Protein AF-H9FBZ5-F1 (afdb_monomer)

Solvent-accessible surface area (backbone atoms only — not comparable to full-atom values): 6780 Å² total; per-residue (Å²): 134,85,91,80,77,70,92,80,75,74,79,88,60,86,99,57,72,70,49,75,48,79,49,67,37,41,94,74,12,41,35,35,46,38,35,23,50,78,90,45,80,73,46,68,67,54,85,39,79,55,69,92,58,72,65,85,84,88,85,87,86,83,78,100,64,80,94,77,80,91,71,91,82,82,86,76,94,64,84,78,76,62,83,67,48,66,62,48,52,52,33,54,77,66,72,69,115

Structure (mmCIF, N/CA/C/O backbone):
data_AF-H9FBZ5-F1
#
_entry.id   AF-H9FBZ5-F1
#
loop_
_atom_site.group_PDB
_atom_site.id
_atom_site.type_symbol
_atom_site.label_atom_id
_atom_site.label_alt_id
_atom_site.label_comp_id
_atom_site.label_asym_id
_atom_site.label_enti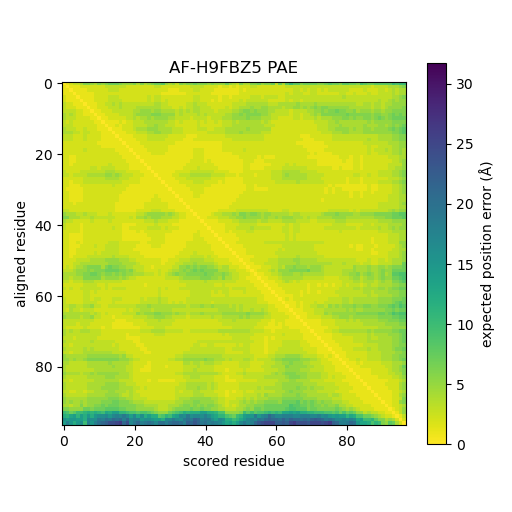ty_id
_atom_site.label_seq_id
_atom_site.pdbx_PDB_ins_code
_atom_site.Cartn_x
_atom_site.Cartn_y
_atom_site.Cartn_z
_atom_site.occupancy
_atom_site.B_iso_or_equiv
_atom_site.auth_seq_id
_atom_site.auth_comp_id
_a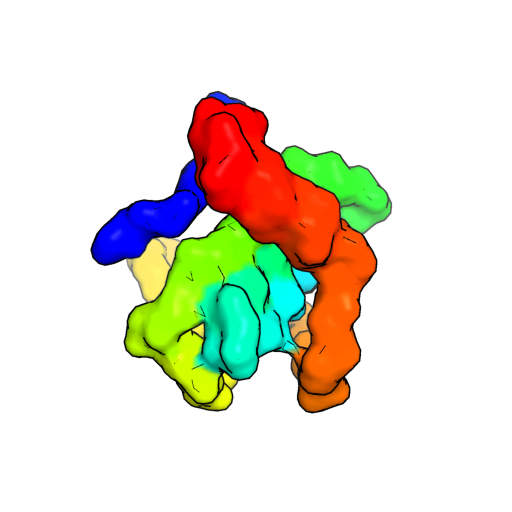tom_site.auth_asym_id
_atom_site.auth_atom_id
_atom_site.pdbx_PDB_model_num
ATOM 1 N N . ARG A 1 1 ? 13.201 8.130 -1.269 1.00 93.88 1 ARG A N 1
ATOM 2 C CA . ARG A 1 1 ? 12.416 8.643 -2.420 1.00 93.88 1 ARG A CA 1
ATOM 3 C C . ARG A 1 1 ? 10.941 8.421 -2.111 1.00 93.88 1 ARG A C 1
ATOM 5 O O . ARG A 1 1 ? 10.622 7.331 -1.658 1.00 93.88 1 ARG A O 1
ATOM 12 N N . LEU A 1 2 ? 10.078 9.415 -2.320 1.00 96.31 2 LEU A N 1
ATOM 13 C CA . LEU A 1 2 ? 8.622 9.224 -2.306 1.00 96.31 2 LEU A CA 1
ATOM 14 C C . LEU A 1 2 ? 8.182 8.712 -3.688 1.00 96.31 2 LEU A C 1
ATOM 16 O O . LEU A 1 2 ? 8.702 9.200 -4.690 1.00 96.31 2 LEU A O 1
ATOM 20 N N . LEU A 1 3 ? 7.278 7.730 -3.743 1.00 97.25 3 LEU A N 1
ATOM 21 C CA . LEU A 1 3 ? 6.724 7.209 -5.007 1.00 97.25 3 LEU A CA 1
ATOM 22 C C . LEU A 1 3 ? 5.293 7.696 -5.269 1.00 97.25 3 LEU A C 1
ATOM 24 O O . LEU A 1 3 ? 4.931 7.931 -6.414 1.00 97.25 3 LEU A O 1
ATOM 28 N N . TRP A 1 4 ? 4.497 7.853 -4.211 1.00 97.62 4 TRP A N 1
ATOM 29 C CA . TRP A 1 4 ? 3.112 8.318 -4.247 1.00 97.62 4 TRP A CA 1
ATOM 30 C C . TRP A 1 4 ? 2.715 8.846 -2.862 1.00 97.62 4 TRP A C 1
ATOM 32 O O . TRP A 1 4 ? 3.294 8.431 -1.857 1.00 97.62 4 TRP A O 1
ATOM 42 N N . THR A 1 5 ? 1.724 9.732 -2.816 1.00 97.19 5 THR A N 1
ATOM 43 C CA . THR A 1 5 ? 1.015 10.150 -1.599 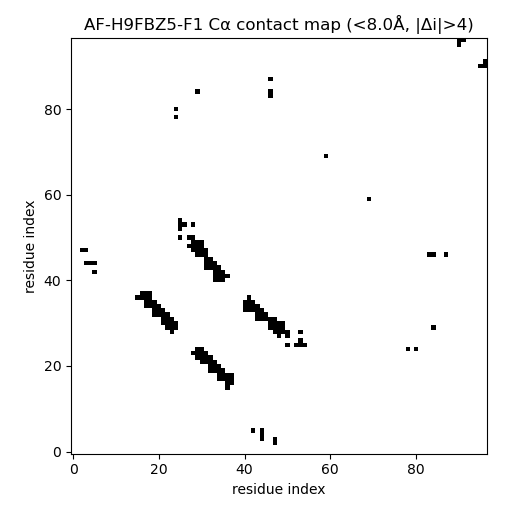1.00 97.19 5 THR A CA 1
ATOM 44 C C . THR A 1 5 ? -0.464 10.337 -1.930 1.00 97.19 5 THR A C 1
ATOM 46 O O . THR A 1 5 ? -0.800 10.636 -3.076 1.00 97.19 5 THR A O 1
ATOM 49 N N . ASP A 1 6 ? -1.349 10.172 -0.948 1.00 96.38 6 ASP A N 1
ATOM 50 C CA . ASP A 1 6 ? -2.781 10.411 -1.135 1.00 96.38 6 ASP A CA 1
ATOM 51 C C . ASP A 1 6 ? -3.025 11.918 -1.358 1.00 96.38 6 ASP A C 1
ATOM 53 O O . ASP A 1 6 ? -2.745 12.708 -0.450 1.00 96.38 6 ASP A O 1
ATOM 57 N N . PRO A 1 7 ? -3.553 12.350 -2.522 1.00 95.12 7 PRO A N 1
ATOM 58 C CA . PRO A 1 7 ? -3.765 13.770 -2.812 1.00 95.12 7 PRO A CA 1
ATOM 59 C C . PRO A 1 7 ? -4.810 14.425 -1.897 1.00 95.12 7 PRO A C 1
ATOM 61 O O . PRO A 1 7 ? -4.883 15.649 -1.836 1.00 95.12 7 PRO A O 1
ATOM 64 N N . ARG A 1 8 ? -5.611 13.634 -1.171 1.00 94.25 8 ARG A N 1
ATOM 65 C CA . ARG A 1 8 ? -6.585 14.127 -0.186 1.00 94.25 8 ARG A CA 1
ATOM 66 C C . ARG A 1 8 ? -5.930 14.479 1.154 1.00 94.25 8 ARG A C 1
ATOM 68 O O . ARG A 1 8 ? -6.544 15.183 1.947 1.00 94.25 8 ARG A O 1
ATOM 75 N N . ASN A 1 9 ? -4.720 13.970 1.416 1.00 94.50 9 ASN A N 1
ATOM 76 C CA . ASN A 1 9 ? -3.950 14.175 2.648 1.00 94.50 9 ASN A CA 1
ATOM 77 C C . ASN A 1 9 ? -4.730 13.864 3.953 1.00 94.50 9 ASN A C 1
ATOM 79 O O . ASN A 1 9 ? -4.599 14.566 4.954 1.00 94.50 9 ASN A O 1
ATOM 83 N N . VAL A 1 10 ? -5.570 12.820 3.938 1.00 95.25 10 VAL A N 1
ATOM 84 C CA . VAL A 1 10 ? -6.400 12.404 5.085 1.00 95.25 10 VAL A CA 1
ATOM 85 C C . VAL A 1 10 ? -5.710 11.281 5.864 1.00 95.25 10 VAL A C 1
ATOM 87 O O . VAL A 1 10 ? -5.325 10.266 5.285 1.00 95.25 10 VAL A O 1
ATOM 90 N N . GLY A 1 11 ? -5.574 11.455 7.181 1.00 95.31 11 GLY A N 1
ATOM 91 C CA . GLY A 1 11 ? -5.027 10.443 8.090 1.00 95.31 11 GLY A CA 1
ATOM 92 C C . GLY A 1 11 ? -5.997 9.298 8.415 1.00 95.31 11 GLY A C 1
ATOM 93 O O . GLY A 1 11 ? -7.174 9.321 8.055 1.00 95.31 11 GLY A O 1
ATOM 94 N N . TRP A 1 12 ? -5.501 8.290 9.134 1.00 96.25 12 TRP A N 1
ATOM 95 C CA . TRP A 1 12 ? -6.338 7.244 9.732 1.00 96.25 12 TRP A CA 1
ATOM 96 C C . TRP A 1 12 ? -7.134 7.792 10.931 1.00 96.25 12 TRP A C 1
ATOM 98 O O . TRP A 1 12 ? -6.794 8.833 11.491 1.00 96.25 12 TRP A O 1
ATOM 108 N N . ARG A 1 13 ? -8.204 7.091 11.324 1.00 96.88 13 ARG A N 1
ATOM 109 C CA . ARG A 1 13 ? -9.030 7.429 12.496 1.00 96.88 13 ARG A CA 1
ATOM 110 C C . ARG A 1 13 ? -8.790 6.482 13.667 1.00 96.88 13 ARG A C 1
ATOM 112 O O . ARG A 1 13 ? -8.603 5.280 13.470 1.00 96.88 13 ARG A O 1
ATOM 119 N N . ASP A 1 14 ? -8.860 7.021 14.881 1.00 97.31 14 ASP A N 1
ATOM 120 C CA . ASP A 1 14 ? -8.738 6.261 16.126 1.00 97.31 14 ASP A CA 1
ATOM 121 C C . ASP A 1 14 ? -9.645 5.028 16.142 1.00 97.31 14 ASP A C 1
ATOM 123 O O . ASP A 1 14 ? -10.810 5.081 15.738 1.00 97.31 14 ASP A O 1
ATOM 127 N N . LYS A 1 15 ? -9.096 3.907 16.629 1.00 96.56 15 LYS A N 1
ATOM 128 C CA . LYS A 1 15 ? -9.801 2.625 16.834 1.00 96.56 15 LYS A CA 1
ATOM 129 C C . LYS A 1 15 ? -10.555 2.103 15.592 1.00 96.56 15 LYS A C 1
ATOM 131 O O . LYS A 1 15 ? -11.436 1.257 15.723 1.00 96.56 15 LYS A O 1
ATOM 136 N N . THR A 1 16 ? -10.211 2.587 14.395 1.00 97.75 16 THR A N 1
ATOM 137 C CA . THR A 1 16 ? -10.905 2.280 13.138 1.00 97.75 16 THR A CA 1
ATOM 138 C C . THR A 1 16 ? -10.133 1.238 12.326 1.00 97.75 16 THR A C 1
ATOM 140 O O . THR A 1 16 ? -8.921 1.342 12.138 1.00 97.75 16 THR A O 1
ATOM 143 N N . SER A 1 17 ? -10.838 0.216 11.835 1.00 97.88 17 SER A N 1
ATOM 144 C CA . SER A 1 17 ? -10.239 -0.915 11.116 1.00 97.88 17 SER A CA 1
ATOM 145 C C . SER A 1 17 ? -10.064 -0.631 9.624 1.00 97.88 17 SER A C 1
ATOM 147 O O . SER A 1 17 ? -11.037 -0.627 8.868 1.00 97.88 17 SER A O 1
ATOM 149 N N . TYR A 1 18 ? -8.811 -0.495 9.188 1.00 98.25 18 TYR A N 1
ATOM 150 C CA . TYR A 1 18 ? -8.438 -0.377 7.776 1.00 98.25 18 TYR A CA 1
ATOM 151 C C . TYR A 1 18 ? -7.928 -1.705 7.211 1.00 98.25 18 TYR A C 1
ATOM 153 O O . TYR A 1 18 ? -7.100 -2.379 7.825 1.00 98.25 18 TYR A O 1
ATOM 161 N N . ARG A 1 19 ? -8.365 -2.062 5.998 1.00 98.38 19 ARG A N 1
ATOM 162 C CA . ARG A 1 19 ? -7.797 -3.179 5.228 1.00 98.38 19 ARG A CA 1
ATOM 163 C C . ARG A 1 19 ? -6.937 -2.634 4.097 1.00 98.38 19 ARG A C 1
ATOM 165 O O . ARG A 1 19 ? -7.419 -1.864 3.275 1.00 98.38 19 ARG A O 1
ATOM 172 N N . TRP A 1 20 ? -5.685 -3.072 4.019 1.00 98.12 20 TRP A N 1
ATOM 173 C CA . TRP A 1 20 ? -4.791 -2.752 2.906 1.00 98.12 20 TRP A CA 1
ATOM 174 C C . TRP A 1 20 ? -4.610 -3.957 1.976 1.00 98.12 20 TRP A C 1
ATOM 176 O O . TRP A 1 20 ? -4.729 -5.112 2.392 1.00 98.12 20 TRP A O 1
ATOM 186 N N . GLN A 1 21 ? -4.314 -3.683 0.708 1.00 98.12 21 GLN A N 1
ATOM 187 C CA . GLN A 1 21 ? -3.912 -4.671 -0.287 1.00 98.12 21 GLN A CA 1
ATOM 188 C C . GLN A 1 21 ? -2.772 -4.091 -1.127 1.00 98.12 21 GLN A C 1
ATOM 190 O O . GLN A 1 21 ? -2.947 -3.072 -1.793 1.00 98.12 21 GLN A O 1
ATOM 195 N N . LEU A 1 22 ? -1.619 -4.760 -1.110 1.00 98.25 22 LEU A N 1
ATOM 196 C CA . LEU A 1 22 ? -0.470 -4.471 -1.968 1.00 98.25 22 LEU A CA 1
ATOM 197 C C . LEU A 1 22 ? -0.392 -5.506 -3.094 1.00 98.25 22 LEU A C 1
ATOM 199 O O . LEU A 1 22 ? -0.407 -6.712 -2.850 1.00 98.25 22 LEU A O 1
ATOM 203 N N . LEU A 1 23 ? -0.254 -5.023 -4.322 1.00 98.12 23 LEU A N 1
ATOM 204 C CA . LEU A 1 23 ? 0.173 -5.791 -5.480 1.00 98.12 23 LEU A CA 1
ATOM 205 C C . LEU A 1 23 ? 1.589 -5.338 -5.847 1.00 98.12 23 LEU A C 1
ATOM 207 O O . LEU A 1 23 ? 1.834 -4.144 -6.005 1.00 98.12 23 LEU A O 1
ATOM 211 N N . HIS A 1 24 ? 2.504 -6.290 -6.013 1.00 98.12 24 HIS A N 1
ATOM 212 C CA . HIS A 1 24 ? 3.863 -6.050 -6.495 1.00 98.12 24 HIS A CA 1
ATOM 213 C C . HIS A 1 24 ? 4.185 -7.081 -7.587 1.00 98.12 24 HIS A C 1
ATOM 215 O O . HIS A 1 24 ? 3.867 -8.263 -7.425 1.00 98.12 24 HIS A O 1
ATOM 221 N N . ARG A 1 25 ? 4.780 -6.644 -8.703 1.00 97.94 25 ARG A N 1
ATOM 222 C CA . ARG A 1 25 ? 5.355 -7.498 -9.760 1.00 97.94 25 ARG A CA 1
ATOM 223 C C . ARG A 1 25 ? 6.777 -7.019 -10.060 1.00 97.94 25 ARG A C 1
ATOM 225 O O . ARG A 1 25 ? 6.963 -6.197 -10.963 1.00 97.94 25 ARG A O 1
ATOM 232 N N . PRO A 1 26 ? 7.785 -7.487 -9.305 1.00 97.12 26 PRO A N 1
ATOM 233 C CA . PRO A 1 26 ? 9.140 -6.952 -9.402 1.00 97.12 26 PRO A CA 1
ATOM 234 C C . PRO A 1 26 ? 9.789 -7.132 -10.785 1.00 97.12 26 PRO A C 1
ATOM 236 O O . PRO A 1 26 ? 10.670 -6.360 -11.155 1.00 97.12 26 PRO A O 1
ATOM 239 N N . GLN A 1 27 ? 9.322 -8.106 -11.575 1.00 96.06 27 GLN A N 1
ATOM 240 C CA . GLN A 1 27 ? 9.739 -8.360 -12.957 1.00 96.06 27 GLN A CA 1
ATOM 241 C C . GLN A 1 27 ? 9.394 -7.223 -13.937 1.00 96.06 27 GLN A C 1
ATOM 243 O O . GLN A 1 27 ? 10.054 -7.086 -14.963 1.00 96.06 27 GLN A O 1
ATOM 248 N N . VAL A 1 28 ? 8.389 -6.397 -13.619 1.00 96.56 28 VAL A N 1
ATOM 249 C CA . VAL A 1 28 ? 7.971 -5.225 -14.417 1.00 96.56 28 VAL A CA 1
ATOM 250 C C . VAL A 1 28 ? 7.931 -3.920 -13.606 1.00 96.56 28 VAL A C 1
ATOM 252 O O . VAL A 1 28 ? 7.565 -2.874 -14.133 1.00 96.56 28 VAL A O 1
ATOM 255 N N . GLY A 1 29 ? 8.296 -3.967 -12.321 1.00 97.06 29 GLY A N 1
ATOM 256 C CA . GLY A 1 29 ? 8.254 -2.826 -11.401 1.00 97.06 29 GLY A CA 1
ATOM 257 C C . GLY A 1 29 ? 6.851 -2.356 -10.998 1.00 97.06 29 GLY A C 1
ATOM 258 O O . GLY A 1 29 ? 6.736 -1.315 -10.359 1.00 97.06 29 GLY A O 1
ATOM 259 N N . TYR A 1 30 ? 5.786 -3.083 -11.360 1.00 98.12 30 TYR A N 1
ATOM 260 C CA . TYR A 1 30 ? 4.409 -2.714 -11.004 1.00 98.12 30 TYR A CA 1
ATOM 261 C C . TYR A 1 30 ? 4.234 -2.762 -9.488 1.00 98.12 30 TYR A C 1
ATOM 263 O O . TYR A 1 30 ? 4.430 -3.814 -8.872 1.00 98.12 30 TYR A O 1
ATOM 271 N N . ILE A 1 31 ? 3.790 -1.653 -8.909 1.00 98.38 31 ILE A N 1
ATOM 272 C CA . ILE A 1 31 ? 3.375 -1.524 -7.514 1.00 98.38 31 ILE A CA 1
ATOM 273 C C . ILE A 1 31 ? 1.986 -0.876 -7.510 1.00 98.38 31 ILE A C 1
ATOM 275 O O . ILE A 1 31 ? 1.778 0.149 -8.154 1.00 98.38 31 ILE A O 1
ATOM 279 N N . ARG A 1 32 ? 1.030 -1.446 -6.770 1.00 98.31 32 ARG A N 1
ATOM 280 C CA . ARG A 1 32 ? -0.273 -0.815 -6.507 1.00 98.31 32 ARG A CA 1
ATOM 281 C C . ARG A 1 32 ? -0.729 -1.109 -5.086 1.00 98.31 32 ARG A C 1
ATOM 283 O O . ARG A 1 32 ? -0.740 -2.266 -4.669 1.00 98.31 32 ARG A O 1
ATOM 290 N N . VAL A 1 33 ? -1.112 -0.071 -4.351 1.00 98.44 33 VAL A N 1
ATOM 291 C CA . VAL A 1 33 ? -1.618 -0.153 -2.976 1.00 98.44 33 VAL A CA 1
ATOM 292 C C . VAL A 1 33 ? -3.051 0.360 -2.940 1.00 98.44 33 VAL A C 1
ATOM 294 O O . VAL A 1 33 ? -3.348 1.426 -3.473 1.00 98.44 33 VAL A O 1
ATOM 297 N N . LYS A 1 34 ? -3.937 -0.395 -2.288 1.00 98.38 34 LYS A N 1
ATOM 298 C CA . LYS A 1 34 ? -5.322 -0.001 -2.009 1.00 98.38 34 LYS A CA 1
ATOM 299 C C . LYS A 1 34 ? -5.594 -0.066 -0.513 1.00 98.38 34 LYS A C 1
ATOM 301 O O . LYS A 1 34 ? -5.207 -1.044 0.125 1.00 98.38 34 LYS A O 1
ATOM 306 N N . LEU A 1 35 ? -6.266 0.944 0.030 1.00 98.06 35 LEU A N 1
ATOM 307 C CA . LEU A 1 35 ? -6.762 0.985 1.406 1.00 98.06 35 LEU A CA 1
ATOM 308 C C . LEU A 1 35 ? -8.289 1.063 1.393 1.00 98.06 35 LEU A C 1
ATOM 310 O O . LEU A 1 35 ? -8.878 1.842 0.641 1.00 98.06 35 LEU A O 1
ATOM 314 N N . TYR A 1 36 ? -8.909 0.288 2.274 1.00 98.19 36 TYR A N 1
ATOM 315 C CA . TYR A 1 36 ? -10.348 0.205 2.471 1.00 98.19 36 TYR A CA 1
ATOM 316 C C . TYR A 1 36 ? -10.693 0.499 3.932 1.00 98.19 36 TYR A C 1
ATOM 318 O O . TYR A 1 36 ? -9.990 0.031 4.831 1.00 98.19 36 TYR A O 1
ATOM 326 N N . GLU A 1 37 ? -11.788 1.216 4.166 1.00 97.50 37 GLU A N 1
ATOM 327 C CA . GLU A 1 37 ? -12.440 1.306 5.475 1.00 97.50 37 GLU A CA 1
ATOM 328 C C . GLU A 1 37 ? -13.763 0.537 5.391 1.00 97.50 37 GLU A C 1
ATOM 330 O O . GLU A 1 37 ? -14.612 0.828 4.543 1.00 97.50 37 GLU A O 1
ATOM 335 N N . GLY A 1 38 ? -13.898 -0.531 6.181 1.00 95.38 38 GLY A N 1
ATOM 336 C CA . GLY A 1 38 ? -14.967 -1.511 5.975 1.00 95.38 38 GLY A CA 1
ATOM 337 C C . GLY A 1 38 ? -15.007 -2.007 4.512 1.00 95.38 38 GLY A C 1
ATOM 338 O O . GLY A 1 38 ? -13.997 -2.529 4.029 1.00 95.38 38 GLY A O 1
ATOM 339 N N . PRO A 1 39 ? -16.138 -1.865 3.790 1.00 95.62 39 PRO A N 1
ATOM 340 C CA . PRO A 1 39 ? -16.244 -2.212 2.370 1.00 95.62 39 PRO A CA 1
ATOM 341 C C . PRO A 1 39 ? -15.789 -1.092 1.412 1.00 95.62 39 PRO A C 1
ATOM 343 O O . PRO A 1 39 ? -15.626 -1.345 0.218 1.00 95.62 39 PRO A O 1
ATOM 346 N N . GLN A 1 40 ? -15.621 0.147 1.884 1.00 97.44 40 GLN A N 1
ATOM 347 C CA . GLN A 1 40 ? -15.374 1.306 1.028 1.00 97.44 40 GLN A CA 1
ATOM 348 C C . GLN A 1 40 ? -13.888 1.416 0.678 1.00 97.44 40 GLN A C 1
ATOM 350 O O . GLN A 1 40 ? -13.049 1.551 1.564 1.00 97.44 40 GLN A O 1
ATOM 355 N N . LEU A 1 41 ? -13.557 1.435 -0.618 1.00 97.69 41 LEU A N 1
ATOM 356 C CA . LEU A 1 41 ? -12.233 1.850 -1.089 1.00 97.69 41 LEU A CA 1
ATOM 357 C C . LEU A 1 41 ? -12.030 3.325 -0.717 1.00 97.69 41 LEU A C 1
ATOM 359 O O . LEU A 1 41 ? -12.732 4.191 -1.240 1.00 97.69 41 LEU A O 1
ATOM 363 N N . VAL A 1 42 ? -11.090 3.608 0.187 1.00 97.19 42 VAL A N 1
ATOM 364 C CA . VAL A 1 42 ? -10.784 4.981 0.611 1.00 97.19 42 VAL A CA 1
ATOM 365 C C . VAL A 1 42 ? -9.597 5.563 -0.144 1.00 97.19 42 VAL A C 1
ATOM 367 O O . VAL A 1 42 ? -9.659 6.732 -0.501 1.00 97.19 42 VAL A O 1
ATOM 370 N N . ALA A 1 43 ? -8.557 4.777 -0.434 1.00 97.69 43 ALA A N 1
ATOM 371 C CA . ALA A 1 43 ? -7.407 5.236 -1.214 1.00 97.69 43 ALA A CA 1
ATOM 372 C C . ALA A 1 43 ? -6.899 4.149 -2.168 1.00 97.69 43 ALA A C 1
ATOM 374 O O . ALA A 1 43 ? -6.933 2.959 -1.857 1.00 97.69 43 ALA A O 1
ATOM 375 N N . ASP A 1 44 ? -6.398 4.570 -3.325 1.00 97.81 44 ASP A N 1
ATOM 376 C CA . ASP A 1 44 ? -5.825 3.714 -4.362 1.00 97.81 44 ASP A CA 1
ATOM 377 C C . ASP A 1 44 ? -4.651 4.470 -4.988 1.00 97.81 44 ASP A C 1
ATOM 379 O O . ASP A 1 44 ? -4.814 5.615 -5.408 1.00 97.81 44 ASP A O 1
ATOM 383 N N . SER A 1 45 ? -3.467 3.859 -5.034 1.00 98.06 45 SER A N 1
ATOM 384 C CA . SER A 1 45 ? -2.275 4.514 -5.582 1.00 98.06 45 SER A CA 1
ATOM 385 C C . SER A 1 45 ? -2.289 4.659 -7.103 1.00 98.06 45 SER A C 1
ATOM 387 O O . SER A 1 45 ? -1.406 5.308 -7.659 1.00 98.06 45 SER A O 1
ATOM 389 N N . GLY A 1 46 ? -3.217 3.984 -7.790 1.00 97.25 46 GLY A N 1
ATOM 390 C CA . GLY A 1 46 ? -3.056 3.685 -9.209 1.00 97.25 46 GLY A CA 1
ATOM 391 C C . GLY A 1 46 ? -1.843 2.781 -9.457 1.00 97.25 46 GLY A C 1
ATOM 392 O O . GLY A 1 46 ? -1.299 2.171 -8.530 1.00 97.25 46 GLY A O 1
ATOM 393 N N . VAL A 1 47 ? -1.426 2.680 -10.718 1.00 97.75 47 VAL A N 1
ATOM 394 C CA . VAL A 1 47 ? -0.222 1.934 -11.103 1.00 97.75 47 VAL A CA 1
ATOM 395 C C . VAL A 1 47 ? 1.013 2.797 -10.850 1.00 97.75 47 VAL A C 1
ATOM 397 O O . VAL A 1 47 ? 1.163 3.865 -11.433 1.00 97.75 47 VAL A O 1
ATOM 400 N N . ILE A 1 48 ? 1.925 2.308 -10.018 1.00 97.31 48 ILE A N 1
ATOM 401 C CA . ILE A 1 48 ? 3.283 2.837 -9.867 1.00 97.31 48 ILE A CA 1
ATOM 402 C C . ILE A 1 48 ? 4.231 1.887 -10.608 1.00 97.31 48 ILE A C 1
ATOM 404 O O . ILE A 1 48 ? 4.053 0.669 -10.556 1.00 97.31 48 ILE A O 1
ATOM 408 N N . ILE A 1 49 ? 5.249 2.431 -11.280 1.00 96.62 49 ILE A N 1
ATOM 409 C CA . ILE A 1 49 ? 6.333 1.651 -11.893 1.00 96.62 49 ILE A CA 1
ATOM 410 C C . ILE A 1 49 ? 7.663 2.090 -11.270 1.00 96.62 49 ILE A C 1
ATOM 412 O O . ILE A 1 49 ? 8.154 3.183 -11.551 1.00 96.62 49 ILE A O 1
ATOM 416 N N . ASP A 1 50 ? 8.259 1.238 -10.436 1.00 96.75 50 ASP A N 1
ATOM 417 C CA . ASP A 1 50 ? 9.603 1.427 -9.876 1.00 96.75 50 ASP A CA 1
ATOM 418 C C . ASP A 1 50 ? 10.340 0.078 -9.810 1.00 96.75 50 ASP A C 1
ATOM 420 O O . ASP A 1 50 ? 9.766 -0.942 -9.435 1.00 96.75 50 ASP A O 1
ATOM 424 N N . T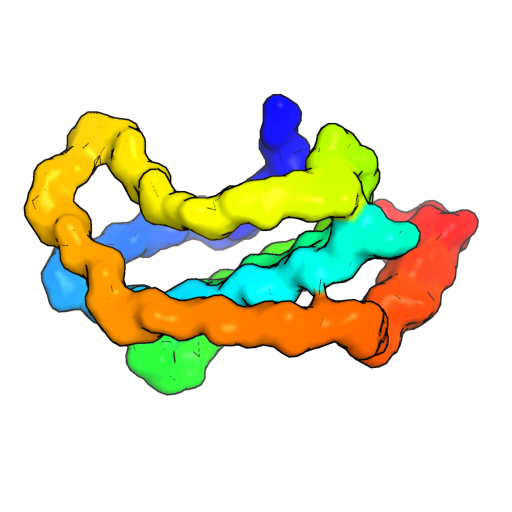HR A 1 51 ? 11.614 0.050 -10.216 1.00 96.50 51 THR A N 1
ATOM 425 C CA . THR A 1 51 ? 12.419 -1.185 -10.319 1.00 96.50 51 THR A CA 1
ATOM 426 C C . THR A 1 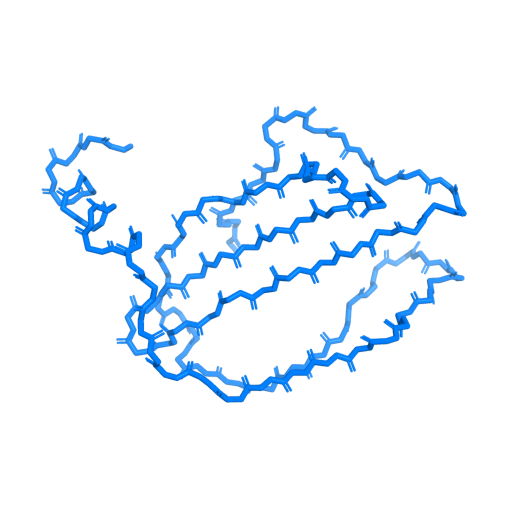51 ? 13.583 -1.247 -9.323 1.00 96.50 51 THR A C 1
ATOM 428 O O . THR A 1 51 ? 14.461 -2.103 -9.461 1.00 96.50 51 THR A O 1
ATOM 431 N N . SER A 1 52 ? 13.587 -0.376 -8.304 1.00 96.62 52 SER A N 1
ATOM 432 C CA . SER A 1 52 ? 14.672 -0.252 -7.316 1.00 96.62 52 SER A CA 1
ATOM 433 C C . SER A 1 52 ? 14.814 -1.485 -6.417 1.00 96.62 52 SER A C 1
ATOM 435 O O . SER A 1 52 ? 15.903 -1.760 -5.920 1.00 96.62 52 SER A O 1
ATOM 437 N N . MET A 1 53 ? 13.733 -2.248 -6.210 1.00 93.94 53 MET A N 1
ATOM 438 C CA . MET A 1 53 ? 13.737 -3.505 -5.454 1.00 93.94 53 MET A CA 1
ATOM 439 C C . MET A 1 53 ? 13.056 -4.611 -6.262 1.00 93.94 53 MET A C 1
ATOM 441 O O . MET A 1 53 ? 11.834 -4.646 -6.384 1.00 93.94 53 MET A O 1
ATOM 445 N N . ARG A 1 54 ? 13.839 -5.557 -6.792 1.00 94.25 54 ARG A N 1
ATOM 446 C CA . ARG A 1 54 ? 13.350 -6.643 -7.666 1.00 94.25 54 ARG A CA 1
ATOM 447 C C . ARG A 1 54 ? 12.835 -7.877 -6.905 1.00 94.25 54 ARG A C 1
ATOM 449 O O . ARG A 1 54 ? 12.980 -9.003 -7.366 1.00 94.25 54 ARG A O 1
ATOM 456 N N . GLY A 1 55 ? 12.234 -7.661 -5.738 1.00 94.31 55 GLY A N 1
ATOM 457 C CA . GLY A 1 55 ? 11.765 -8.698 -4.815 1.00 94.31 55 GLY A CA 1
ATOM 458 C C . GLY A 1 55 ? 12.160 -8.381 -3.373 1.00 94.31 55 GLY A C 1
ATOM 459 O O . GLY A 1 55 ? 12.698 -7.310 -3.096 1.00 94.31 55 GLY A O 1
ATOM 460 N N . GLY A 1 56 ? 11.888 -9.299 -2.443 1.00 96.06 56 GLY A N 1
ATOM 461 C CA . GLY A 1 56 ? 12.265 -9.139 -1.037 1.00 96.06 56 GLY A CA 1
ATOM 462 C C . GLY A 1 56 ? 11.393 -9.940 -0.072 1.00 96.06 56 GLY A C 1
ATOM 463 O O . GLY A 1 56 ? 10.638 -10.822 -0.475 1.00 96.06 56 GLY A O 1
ATOM 464 N N . ARG A 1 57 ? 11.498 -9.606 1.218 1.00 97.31 57 ARG A N 1
ATOM 465 C CA . ARG A 1 57 ? 10.636 -10.124 2.293 1.00 97.31 57 ARG A CA 1
ATOM 466 C C . ARG A 1 57 ? 9.525 -9.120 2.604 1.00 97.31 57 ARG A C 1
ATOM 468 O O . ARG A 1 57 ? 9.718 -7.920 2.429 1.00 97.31 57 ARG A O 1
ATOM 475 N N . LEU A 1 58 ? 8.396 -9.609 3.109 1.00 97.50 58 LEU A N 1
ATOM 476 C CA . LEU A 1 58 ? 7.330 -8.769 3.658 1.00 97.50 58 LEU A CA 1
ATOM 477 C C . LEU A 1 58 ? 7.558 -8.510 5.155 1.00 97.50 58 LEU A C 1
ATOM 479 O O . LEU A 1 58 ? 8.198 -9.305 5.842 1.00 97.50 58 LEU A O 1
ATOM 483 N N . GLY A 1 59 ? 7.007 -7.406 5.650 1.00 97.56 59 GLY A N 1
ATOM 484 C CA . GLY A 1 59 ? 7.047 -7.001 7.052 1.00 97.56 59 GLY A CA 1
ATOM 485 C C . GLY A 1 59 ? 6.058 -5.867 7.315 1.00 97.56 59 GLY A C 1
ATOM 486 O O . GLY A 1 59 ? 5.458 -5.335 6.380 1.00 97.56 59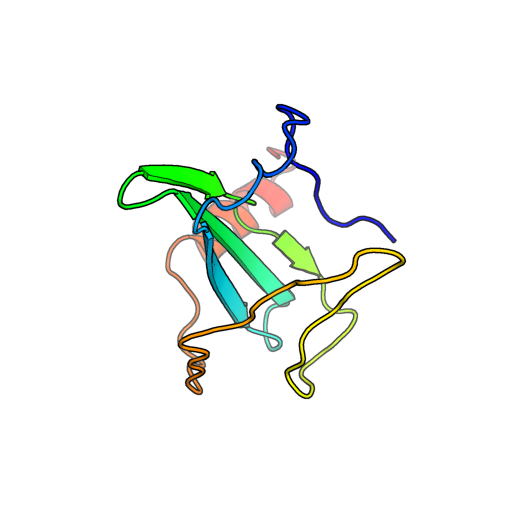 GLY A O 1
ATOM 487 N N . VAL A 1 60 ? 5.888 -5.507 8.585 1.00 97.94 60 VAL A N 1
ATOM 488 C CA . VAL A 1 60 ? 5.068 -4.367 9.022 1.00 97.94 60 VAL A CA 1
ATOM 489 C C . VAL A 1 60 ? 5.964 -3.226 9.502 1.00 97.94 60 VAL A C 1
ATOM 491 O O . VAL A 1 60 ? 7.108 -3.458 9.890 1.00 97.94 60 VAL A O 1
ATOM 494 N N . PHE A 1 61 ? 5.459 -1.994 9.456 1.00 97.56 61 PHE A N 1
ATOM 495 C CA . PHE A 1 61 ? 6.212 -0.791 9.809 1.00 97.56 61 PHE A CA 1
ATOM 496 C C . PHE A 1 61 ? 5.446 0.065 10.821 1.00 97.56 61 PHE A C 1
ATOM 498 O O . PHE A 1 61 ? 4.232 0.228 10.714 1.00 97.56 61 PHE A O 1
ATOM 505 N N . CYS A 1 62 ? 6.182 0.636 11.771 1.00 97.62 62 CYS A N 1
ATOM 506 C CA . CYS A 1 62 ? 5.727 1.658 12.703 1.00 97.62 62 CYS A CA 1
ATOM 507 C C . CYS A 1 62 ? 6.850 2.686 12.888 1.00 97.62 62 CYS A C 1
ATOM 509 O O . CYS A 1 62 ? 8.027 2.324 12.894 1.00 97.62 62 CYS A O 1
ATOM 511 N N . PHE A 1 63 ? 6.480 3.950 13.090 1.00 97.94 63 PHE A N 1
ATOM 512 C CA . PHE A 1 63 ? 7.377 4.988 13.581 1.00 97.94 63 PHE A CA 1
ATOM 513 C C . PHE A 1 63 ? 6.610 5.844 14.597 1.00 97.94 63 PHE A C 1
ATOM 515 O O . PHE A 1 63 ? 5.625 6.481 14.242 1.00 97.94 63 PHE A O 1
ATOM 522 N N . SER A 1 64 ? 7.051 5.833 15.859 1.00 97.81 64 SER A N 1
ATOM 523 C CA . SER A 1 64 ? 6.527 6.679 16.946 1.00 97.81 64 SER A CA 1
ATOM 524 C C . SER A 1 64 ? 5.014 6.570 17.239 1.00 97.81 64 SER A C 1
ATOM 526 O O . SER A 1 64 ? 4.428 7.521 17.750 1.00 97.81 64 SER A O 1
ATOM 528 N N . GLN A 1 65 ? 4.387 5.421 16.958 1.00 97.88 65 GLN A N 1
ATOM 529 C CA . GLN A 1 65 ? 2.964 5.171 17.222 1.00 97.88 65 GLN A CA 1
ATOM 530 C C . GLN A 1 65 ? 2.768 3.856 17.994 1.00 97.88 65 GLN A C 1
ATOM 532 O O . GLN A 1 65 ? 3.069 2.767 17.503 1.00 97.88 65 GLN A O 1
ATOM 537 N N . GLU A 1 66 ? 2.239 3.948 19.209 1.00 96.94 66 GLU A N 1
ATOM 538 C CA . GLU A 1 66 ? 1.896 2.788 20.037 1.00 96.94 66 GLU A CA 1
ATOM 539 C C . GLU A 1 66 ? 0.556 2.140 19.639 1.00 96.94 66 GLU A C 1
ATOM 541 O O . GLU A 1 66 ? -0.217 2.698 18.857 1.00 96.94 66 GLU A O 1
ATOM 546 N N . ASN A 1 67 ? 0.277 0.958 20.202 1.00 96.81 67 ASN A N 1
ATOM 547 C CA . ASN A 1 67 ? -1.024 0.275 20.147 1.00 96.81 67 ASN A CA 1
ATOM 548 C C . ASN A 1 67 ? -1.568 -0.065 18.735 1.00 96.81 67 ASN A C 1
ATOM 550 O O . ASN A 1 67 ? -2.768 -0.275 18.556 1.00 96.81 67 ASN A O 1
ATOM 554 N N . ILE A 1 68 ? -0.689 -0.195 17.733 1.00 97.38 68 ILE A N 1
ATOM 555 C CA . ILE A 1 68 ? -1.051 -0.684 16.390 1.00 97.38 68 ILE A CA 1
ATOM 556 C C . ILE A 1 68 ? -1.301 -2.200 16.414 1.00 97.38 68 ILE A C 1
ATOM 558 O O . ILE A 1 68 ? -0.490 -2.965 16.934 1.00 97.38 68 ILE A O 1
ATOM 562 N N . ILE A 1 69 ? -2.387 -2.643 15.772 1.00 98.25 69 ILE A N 1
ATOM 563 C CA . ILE A 1 69 ? -2.720 -4.062 15.588 1.00 98.25 69 ILE A CA 1
ATOM 564 C C . ILE A 1 69 ? -2.693 -4.412 14.095 1.00 98.25 69 ILE A C 1
ATOM 566 O O . ILE A 1 69 ? -3.581 -4.023 13.338 1.00 98.25 69 ILE A O 1
ATOM 570 N N . TRP A 1 70 ? -1.711 -5.211 13.672 1.00 98.12 70 TRP A N 1
ATOM 571 C CA . TRP A 1 70 ? -1.669 -5.800 12.328 1.00 98.12 70 TRP A CA 1
ATOM 572 C C . TRP A 1 70 ? -2.322 -7.190 12.335 1.00 98.12 70 TRP A C 1
ATOM 574 O O . TRP A 1 70 ? -1.659 -8.203 12.556 1.00 98.12 70 TRP A O 1
ATOM 584 N N . SER A 1 71 ? -3.638 -7.244 12.125 1.00 97.94 71 SER A N 1
ATOM 585 C CA . SER A 1 71 ? -4.425 -8.485 12.146 1.00 97.94 71 SER A CA 1
ATOM 586 C C . SER A 1 71 ? -4.687 -9.056 10.744 1.00 97.94 71 SER A C 1
ATOM 588 O O . SER A 1 71 ? -4.597 -8.353 9.739 1.00 97.94 71 SER A O 1
ATOM 590 N N . ASN A 1 72 ? -5.015 -10.356 10.678 1.00 97.75 72 ASN A N 1
ATOM 591 C CA . ASN A 1 72 ? -5.407 -11.073 9.452 1.00 97.75 72 ASN A CA 1
ATOM 592 C C . ASN A 1 72 ? -4.452 -10.856 8.253 1.00 97.75 72 ASN A C 1
ATOM 594 O O . ASN A 1 72 ? -4.883 -10.689 7.110 1.00 97.75 72 ASN A O 1
ATOM 598 N N . LEU A 1 73 ? -3.142 -10.832 8.524 1.00 98.19 73 LEU A N 1
ATOM 599 C CA . LEU A 1 73 ? -2.113 -10.690 7.497 1.00 98.19 73 LEU A CA 1
ATOM 600 C C . LEU A 1 73 ? -2.085 -11.931 6.598 1.00 98.19 73 LEU A C 1
ATOM 602 O O . LEU A 1 73 ? -1.947 -13.056 7.074 1.00 98.19 73 LEU A O 1
ATOM 606 N N . GLN A 1 74 ? -2.188 -11.718 5.287 1.00 98.19 74 GLN A N 1
ATOM 607 C CA . GLN A 1 74 ? -2.151 -12.771 4.275 1.00 98.19 74 GLN A CA 1
ATOM 608 C C . GLN A 1 74 ? -1.277 -12.324 3.104 1.00 98.19 74 GLN A C 1
ATOM 610 O O . GLN A 1 74 ? -1.345 -11.174 2.675 1.00 98.19 74 GLN A O 1
ATOM 615 N N . TYR A 1 75 ? -0.491 -13.247 2.556 1.00 97.9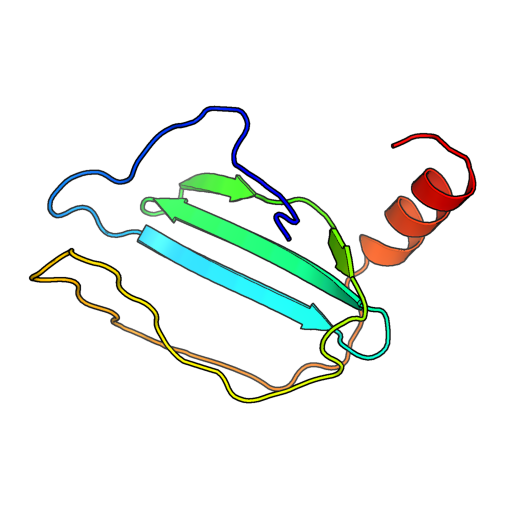4 75 TYR A N 1
ATOM 616 C CA . TYR A 1 75 ? 0.281 -13.050 1.332 1.00 97.94 75 TYR A CA 1
ATOM 617 C C . TYR A 1 75 ? 0.120 -14.265 0.415 1.00 97.94 75 TYR A C 1
ATOM 619 O 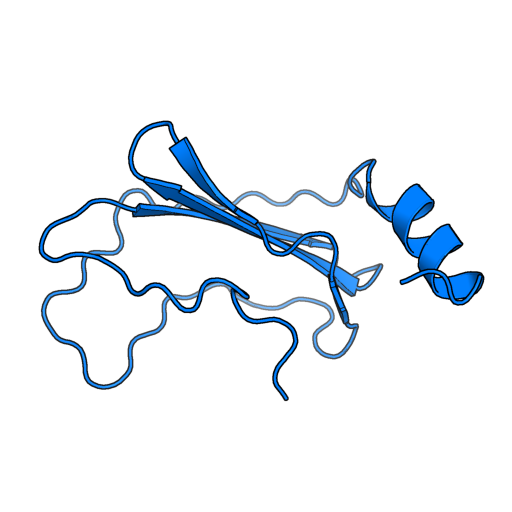O . TYR A 1 75 ? -0.229 -15.356 0.868 1.00 97.94 75 TYR A O 1
ATOM 627 N N . ARG A 1 76 ? 0.349 -14.075 -0.887 1.00 98.00 76 ARG A N 1
ATOM 628 C CA . ARG A 1 76 ? 0.384 -15.143 -1.895 1.00 98.00 76 ARG A CA 1
ATOM 629 C C . ARG A 1 76 ? 1.420 -14.790 -2.955 1.00 98.00 76 ARG A C 1
ATOM 631 O O . ARG A 1 76 ? 1.485 -13.633 -3.366 1.00 98.00 76 ARG A O 1
ATOM 638 N N . CYS A 1 77 ? 2.178 -15.777 -3.424 1.00 97.31 77 CYS A N 1
ATOM 639 C CA . CYS A 1 77 ? 2.944 -15.639 -4.661 1.00 97.31 77 CYS A CA 1
ATOM 640 C C . CYS A 1 77 ? 1.962 -15.487 -5.832 1.00 97.31 77 CYS A C 1
ATOM 642 O O . CYS A 1 77 ? 0.950 -16.189 -5.885 1.00 97.31 77 CYS A O 1
ATOM 644 N N . ASN A 1 78 ? 2.219 -14.537 -6.727 1.00 96.00 78 ASN A N 1
ATOM 645 C CA . ASN A 1 78 ? 1.398 -14.288 -7.908 1.00 96.00 78 ASN A CA 1
ATOM 646 C C . ASN A 1 78 ? 2.222 -13.477 -8.911 1.00 96.00 78 ASN A C 1
ATOM 648 O O . ASN A 1 78 ? 2.446 -12.284 -8.702 1.00 96.00 78 ASN A O 1
ATOM 652 N N . ASP A 1 79 ? 2.647 -14.125 -9.990 1.00 94.94 79 ASP A N 1
ATOM 653 C CA . ASP A 1 79 ? 3.488 -13.518 -11.024 1.00 94.94 79 ASP A CA 1
ATOM 654 C C . ASP A 1 79 ? 2.671 -12.971 -12.207 1.00 94.94 79 ASP A C 1
ATOM 656 O O . ASP A 1 79 ? 3.200 -12.232 -13.039 1.00 94.94 79 ASP A O 1
ATOM 660 N N . THR A 1 80 ? 1.365 -13.261 -12.258 1.00 97.69 80 THR A N 1
ATOM 661 C CA . THR A 1 80 ? 0.440 -12.777 -13.290 1.00 97.69 80 THR A CA 1
ATOM 662 C C . THR A 1 80 ? 0.331 -11.259 -13.216 1.00 97.69 80 THR A C 1
ATOM 664 O O . THR A 1 80 ? -0.187 -10.710 -12.235 1.00 97.69 80 THR A O 1
ATOM 667 N N . VAL A 1 81 ? 0.854 -10.569 -14.230 1.00 96.62 81 VAL A N 1
ATOM 668 C CA . VAL A 1 81 ? 0.856 -9.103 -14.306 1.00 96.62 81 VAL A CA 1
ATOM 669 C C . VAL A 1 81 ? -0.588 -8.587 -14.429 1.00 96.62 81 VAL A C 1
ATOM 671 O O . VAL A 1 81 ? -1.318 -9.080 -15.287 1.00 96.62 81 VAL A O 1
ATOM 674 N N . PRO A 1 82 ? -1.022 -7.630 -13.586 1.00 97.19 82 PRO A N 1
ATOM 675 C CA . PRO A 1 82 ? -2.366 -7.058 -13.660 1.00 97.19 82 PRO A CA 1
ATOM 676 C C . PRO A 1 82 ? -2.687 -6.363 -14.994 1.00 97.19 82 PRO A C 1
ATOM 678 O O . PRO A 1 82 ? -1.830 -5.728 -15.608 1.00 97.19 82 PRO A O 1
ATOM 681 N N . GLU A 1 83 ? -3.950 -6.459 -15.415 1.00 96.62 83 GLU A N 1
ATOM 682 C CA . GLU A 1 83 ? -4.457 -5.987 -16.716 1.00 96.62 83 GLU A CA 1
ATOM 683 C C . GLU A 1 83 ? -4.311 -4.471 -16.936 1.00 96.62 83 GLU A C 1
ATOM 685 O O . GLU A 1 83 ? -4.209 -4.010 -18.072 1.00 96.62 83 GLU A O 1
ATOM 690 N N . ASP A 1 84 ? -4.261 -3.686 -15.857 1.00 96.44 84 ASP A N 1
ATOM 691 C CA . ASP A 1 84 ? -4.088 -2.231 -15.880 1.00 96.44 84 ASP A CA 1
ATOM 692 C C . ASP A 1 84 ? -2.647 -1.782 -16.183 1.00 96.44 84 ASP A C 1
ATOM 694 O O . ASP A 1 84 ? -2.430 -0.615 -16.518 1.00 96.44 84 ASP A O 1
ATOM 698 N N . PHE A 1 85 ? -1.666 -2.693 -16.140 1.00 96.81 85 PHE A N 1
ATOM 699 C CA . PHE A 1 85 ? -0.261 -2.379 -16.408 1.00 96.81 85 PHE A CA 1
ATOM 700 C C . PHE A 1 85 ? -0.007 -1.899 -17.843 1.00 96.81 85 PHE A C 1
ATOM 702 O O . PHE A 1 85 ? 0.531 -0.812 -18.030 1.00 96.81 85 PHE A O 1
ATOM 709 N N . GLU A 1 86 ? -0.377 -2.671 -18.869 1.00 95.81 86 GLU A N 1
ATOM 710 C CA . GLU A 1 86 ? -0.062 -2.327 -20.268 1.00 95.81 86 GLU A CA 1
ATOM 711 C C . GLU A 1 86 ? -0.849 -1.123 -20.831 1.00 95.81 86 GLU A C 1
ATOM 713 O O . GLU A 1 86 ? -0.304 -0.385 -21.658 1.00 95.81 86 GLU A O 1
ATOM 718 N N . PRO A 1 87 ? -2.102 -0.839 -20.424 1.00 95.31 87 PRO A N 1
ATOM 719 C CA . PRO A 1 87 ? -2.733 0.460 -20.663 1.00 95.31 87 PRO A CA 1
ATOM 720 C C . PRO A 1 87 ? -1.925 1.624 -20.067 1.00 95.31 87 PRO A C 1
ATOM 722 O O . PRO A 1 87 ? -1.558 2.541 -20.804 1.00 95.31 87 PRO A O 1
ATOM 725 N N . PHE A 1 88 ? -1.575 1.555 -18.778 1.00 95.56 88 PHE A N 1
ATOM 726 C CA . PHE A 1 88 ? -0.845 2.622 -18.084 1.00 95.56 88 PHE A CA 1
ATOM 727 C C . PHE A 1 88 ? 0.575 2.822 -18.635 1.00 95.56 88 PHE A C 1
ATOM 729 O O . PHE A 1 88 ? 0.990 3.941 -18.9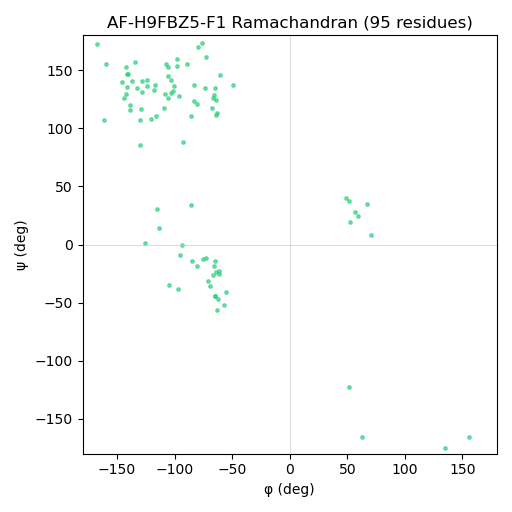29 1.00 95.56 88 PHE A O 1
ATOM 736 N N . ARG A 1 89 ? 1.310 1.730 -18.871 1.00 94.50 89 ARG A N 1
ATOM 737 C CA . ARG A 1 89 ? 2.651 1.732 -19.473 1.00 94.50 89 ARG A CA 1
ATOM 738 C C . ARG A 1 89 ? 2.662 2.441 -20.828 1.00 94.50 89 ARG A C 1
ATOM 740 O O . ARG A 1 89 ? 3.581 3.208 -21.104 1.00 94.50 89 ARG A O 1
ATOM 747 N N . ARG A 1 90 ? 1.637 2.229 -21.663 1.00 94.25 90 ARG A N 1
ATOM 748 C CA . ARG A 1 90 ? 1.497 2.922 -22.956 1.00 94.25 90 ARG A CA 1
ATOM 749 C C . ARG A 1 90 ? 1.176 4.408 -22.798 1.00 94.25 90 ARG A C 1
ATOM 751 O O . ARG A 1 90 ? 1.699 5.195 -23.577 1.00 94.25 90 ARG A O 1
ATOM 758 N N . GLN A 1 91 ? 0.383 4.808 -21.802 1.00 92.50 91 GLN A N 1
ATOM 759 C CA . GLN A 1 91 ? 0.152 6.228 -21.492 1.00 92.50 91 GLN A CA 1
ATOM 760 C C . GLN A 1 91 ? 1.444 6.915 -21.023 1.00 92.50 91 GLN A C 1
ATOM 762 O O . GLN A 1 91 ? 1.780 7.990 -21.520 1.00 92.50 91 GLN A O 1
ATOM 767 N N . LEU A 1 92 ? 2.212 6.261 -20.146 1.00 90.81 92 LEU A N 1
ATOM 768 C CA . LEU A 1 92 ? 3.493 6.760 -19.640 1.00 90.81 92 LEU A CA 1
ATOM 769 C C . LEU A 1 92 ? 4.524 6.934 -20.769 1.00 90.81 92 LEU A C 1
ATOM 771 O O . LEU A 1 92 ? 5.132 7.993 -20.893 1.00 90.81 92 LEU A O 1
ATOM 775 N N . LEU A 1 93 ? 4.664 5.936 -21.652 1.00 90.12 93 LEU A N 1
ATOM 776 C CA . LEU A 1 93 ? 5.537 6.008 -22.836 1.00 90.12 93 LEU A CA 1
ATOM 777 C C . LEU A 1 93 ? 5.089 7.054 -23.875 1.00 90.12 93 LEU A C 1
ATOM 779 O O . LEU A 1 93 ? 5.887 7.447 -24.721 1.00 90.12 93 LEU A O 1
ATOM 783 N N . GLN A 1 94 ? 3.834 7.507 -23.822 1.00 90.88 94 GLN A N 1
ATOM 784 C CA . GLN A 1 94 ? 3.299 8.588 -24.657 1.00 90.88 94 GLN A CA 1
ATOM 785 C C . GLN A 1 94 ? 3.373 9.970 -23.982 1.00 90.88 94 GLN A C 1
ATOM 787 O O . GLN A 1 94 ? 2.932 10.944 -24.589 1.00 90.88 94 GLN A O 1
ATOM 792 N N . GLY A 1 95 ? 3.890 10.074 -22.749 1.00 82.56 95 GLY A N 1
ATOM 793 C CA . GLY A 1 95 ? 3.933 11.333 -21.992 1.00 82.56 95 GLY A CA 1
ATOM 794 C C . GLY A 1 95 ? 2.548 11.854 -21.587 1.00 82.56 95 GLY A C 1
ATOM 795 O O . GLY A 1 95 ? 2.311 13.058 -21.625 1.00 82.56 95 GLY A O 1
ATOM 796 N N . ARG A 1 96 ? 1.609 10.949 -21.273 1.00 71.88 96 ARG A N 1
ATOM 797 C CA . ARG A 1 96 ? 0.186 11.245 -20.998 1.00 71.88 96 ARG A CA 1
ATOM 798 C C . ARG A 1 96 ? -0.236 10.919 -19.554 1.00 71.88 96 ARG A C 1
ATOM 800 O O . ARG A 1 96 ? -1.376 10.511 -19.336 1.00 71.88 96 ARG A O 1
ATOM 807 N N . VAL A 1 97 ? 0.696 11.039 -18.606 1.00 62.50 97 VAL A N 1
ATOM 808 C CA . VAL A 1 97 ? 0.543 10.744 -17.166 1.00 62.50 97 VAL A CA 1
ATOM 809 C C . VAL A 1 97 ? 1.240 11.835 -16.366 1.00 62.50 97 VAL A C 1
ATOM 811 O O . VAL A 1 97 ? 2.388 12.149 -16.753 1.00 62.50 97 VAL A O 1
#

Secondary structure (DSSP, 8-state):
------TT-PPP-TT--EEEEEEEETTTTEEEEEEEETTEEEEE---EE--S-S--------SS--S----S----------TTHHHHHHHHHTT--

Radius of gyration: 15.15 Å; Cα contacts (8 Å, |Δi|>4): 89; chains: 1; bounding box: 31×30×45 Å

Sequence (97 aa):
RLLWTDPRNVGWRDKTSYRWQLLHRPQVGYIRVKLYEGPQLVADSGVIIDTSMRGGRLGVFCFSQENIIWSNLQYRCNDTVPEDFEPFRRQLLQGRV

Nearest PDB structures (foldseek):
  1ux6-assembly1_A  TM=9.895E-01  e=5.289E-05  Homo sapiens
  2rhp-assembly1_A  TM=1.004E+00  e=3.155E-05  unclassified
  1yo8-assembly1_A  TM=1.004E+00  e=4.085E-05  Homo sapiens

Mean predicted aligned error: 3.24 Å

InterPro domains:
  IPR008859 Thrombospondin, C-terminal [PF05735] (1-79)
  IPR008859 Thrombospondin, C-terminal [PS51236] (1-82)
  IPR013320 Concanavalin A-like lectin/glucanase domain superfamily [SSF49899] (1-80)

pLDDT: mean 95.96, std 4.77, range [62.5, 98.44]

Foldseek 3Di:
DDQFDFPVPDDDDPPFDKDKDWDAQLVFQWIKIWIDGPPRTPDIRQTTRDNPDSDDDDDDDDDPDPDDDDPPDDDDDDNPDDPSVVVVVVCVVVVND

Organism: Macaca mulatta (NCBI:txid9544)